Protein AF-A0AAV5SQ62-F1 (afdb_monomer_lite)

Radius of gyration: 25.62 Å; chains: 1; bounding box: 49×37×80 Å

InterPro domains:
  IPR029033 Histidine phosphatase superfamily [G3DSA:3.40.50.1240] (1-86)
  IPR029033 Histidine phosphatase superfamily [SSF53254] (1-76)

pLDDT: mean 82.41, std 15.66, range [49.38, 94.81]

Secondary structure (DSSP, 8-state):
-TTTTT---SSPPPTT-EEEEEEEES-TTSTT-EEEEEEEESSSEEEE--TTS-SSEEHHHHHHHHGGG----HHHHHHHH--------TTS-STTTTTTT--

Structure (mmCIF, N/CA/C/O backbone):
data_AF-A0AAV5SQ62-F1
#
_entr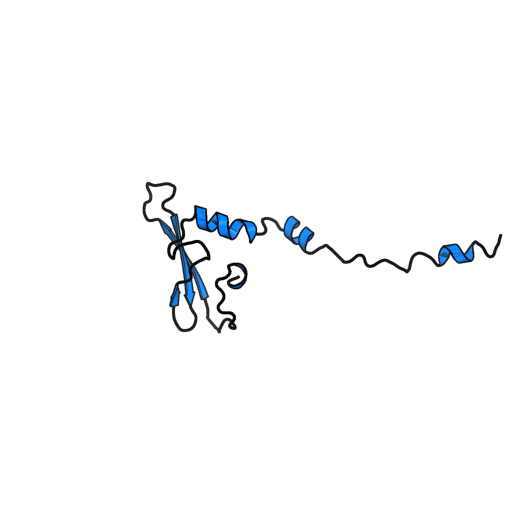y.id   AF-A0AAV5SQ62-F1
#
loop_
_atom_site.group_PDB
_atom_site.id
_atom_site.type_symbol
_atom_site.label_atom_id
_atom_site.label_alt_id
_atom_site.label_comp_id
_atom_site.label_asym_id
_atom_site.label_entity_id
_atom_site.label_seq_id
_atom_site.pdbx_PDB_ins_code
_atom_site.Cartn_x
_atom_site.Cartn_y
_atom_site.Cartn_z
_atom_site.occupancy
_atom_site.B_iso_or_equiv
_atom_site.auth_seq_id
_atom_site.auth_comp_id
_atom_site.auth_asym_id
_atom_site.auth_atom_id
_atom_site.pdbx_PDB_model_num
ATOM 1 N N . LEU A 1 1 ? 0.675 -2.599 6.495 1.00 88.81 1 LEU A N 1
ATOM 2 C CA . LEU A 1 1 ? 0.218 -2.059 5.198 1.00 88.81 1 LEU A CA 1
ATOM 3 C C . LEU A 1 1 ? 0.619 -2.979 4.042 1.00 88.81 1 LEU A C 1
ATOM 5 O O . LEU A 1 1 ? -0.224 -3.760 3.630 1.00 88.81 1 LEU A O 1
ATOM 9 N N . LEU A 1 2 ? 1.889 -3.006 3.607 1.00 92.38 2 LEU A N 1
ATOM 10 C CA . LEU A 1 2 ? 2.354 -3.883 2.508 1.00 92.38 2 LEU A CA 1
ATOM 11 C C . LEU A 1 2 ? 2.019 -5.374 2.709 1.00 92.38 2 LEU A C 1
ATOM 13 O O . LEU A 1 2 ? 1.611 -6.055 1.774 1.00 92.38 2 LEU A O 1
ATOM 17 N N . GLY A 1 3 ? 2.145 -5.878 3.943 1.00 92.62 3 GLY A N 1
ATOM 18 C CA . GLY A 1 3 ? 1.796 -7.266 4.270 1.00 92.62 3 GLY A CA 1
ATOM 19 C C . GLY A 1 3 ? 0.305 -7.574 4.113 1.00 92.62 3 GLY A C 1
ATOM 20 O O . GLY A 1 3 ? -0.050 -8.630 3.610 1.00 92.62 3 GLY A O 1
ATOM 21 N N . THR A 1 4 ? -0.568 -6.628 4.469 1.00 92.06 4 THR A N 1
ATOM 22 C CA . THR A 1 4 ? -2.029 -6.771 4.346 1.00 92.06 4 THR A CA 1
ATOM 23 C C . THR A 1 4 ? -2.462 -6.897 2.885 1.00 92.06 4 THR A C 1
ATOM 25 O O . THR A 1 4 ? -3.374 -7.653 2.584 1.00 92.06 4 THR A O 1
ATOM 28 N N . MET A 1 5 ? -1.777 -6.195 1.979 1.00 92.25 5 MET A N 1
ATOM 29 C CA . MET A 1 5 ? -2.036 -6.235 0.535 1.00 92.25 5 MET A CA 1
ATOM 30 C C . MET A 1 5 ? -1.324 -7.393 -0.187 1.00 92.25 5 MET A C 1
ATOM 32 O O . MET A 1 5 ? -1.457 -7.529 -1.399 1.00 92.25 5 MET A O 1
ATOM 36 N N . GLY A 1 6 ? -0.545 -8.215 0.527 1.00 92.44 6 GLY A N 1
ATOM 37 C CA . GLY A 1 6 ? 0.175 -9.347 -0.065 1.00 92.44 6 GLY A CA 1
ATOM 38 C C . GLY A 1 6 ? 1.370 -8.966 -0.947 1.00 92.44 6 GLY A C 1
ATOM 39 O O . GLY A 1 6 ? 1.811 -9.787 -1.742 1.00 92.44 6 GLY A O 1
ATOM 40 N N . VAL A 1 7 ? 1.904 -7.746 -0.811 1.00 92.44 7 VAL A N 1
ATOM 41 C CA . VAL A 1 7 ? 3.033 -7.224 -1.618 1.00 92.44 7 VAL A CA 1
ATOM 42 C C . VAL A 1 7 ? 4.321 -7.038 -0.808 1.00 92.44 7 VAL A C 1
ATOM 44 O O . VAL A 1 7 ? 5.301 -6.481 -1.294 1.00 92.44 7 VAL A O 1
ATOM 47 N N . SER A 1 8 ? 4.328 -7.464 0.457 1.00 91.75 8 SER A N 1
ATOM 48 C CA . SER A 1 8 ? 5.522 -7.400 1.301 1.00 91.75 8 SER A CA 1
ATOM 49 C C . SER A 1 8 ? 6.555 -8.440 0.871 1.00 91.75 8 SER A C 1
ATOM 51 O O . SER A 1 8 ? 6.225 -9.600 0.643 1.00 91.75 8 SER A O 1
ATOM 53 N N . ASN A 1 9 ? 7.821 -8.032 0.851 1.00 90.25 9 ASN A N 1
ATOM 54 C CA . ASN A 1 9 ? 8.968 -8.913 0.646 1.00 90.25 9 ASN A CA 1
ATOM 55 C C . ASN A 1 9 ? 9.391 -9.683 1.918 1.00 90.25 9 ASN A C 1
ATOM 57 O O . ASN A 1 9 ? 10.362 -10.429 1.877 1.00 90.25 9 ASN A O 1
ATOM 61 N N . GLY A 1 10 ? 8.691 -9.506 3.047 1.00 91.44 10 GLY A N 1
ATOM 62 C CA . GLY A 1 10 ? 9.015 -10.153 4.325 1.00 91.44 10 GLY A CA 1
ATOM 63 C C . GLY A 1 10 ? 10.232 -9.570 5.053 1.00 91.44 10 GLY A C 1
ATOM 64 O O . GLY A 1 10 ? 10.588 -10.060 6.124 1.00 91.44 10 GLY A O 1
ATOM 65 N N . GLU A 1 11 ? 10.857 -8.526 4.508 1.00 91.19 11 GLU A N 1
ATOM 66 C CA . GLU A 1 11 ? 11.995 -7.847 5.122 1.00 91.19 11 GLU A CA 1
ATOM 67 C C . GLU A 1 11 ? 11.542 -6.686 6.013 1.00 91.19 11 GLU A C 1
ATOM 69 O O . GLU A 1 11 ? 10.421 -6.175 5.915 1.00 91.19 11 GLU A O 1
ATOM 74 N N . LEU A 1 12 ? 12.437 -6.245 6.898 1.00 92.19 12 LEU A N 1
ATOM 75 C CA . LEU A 1 12 ? 12.210 -5.036 7.679 1.00 92.19 12 LEU A CA 1
ATOM 76 C C . LEU A 1 12 ? 12.256 -3.812 6.761 1.00 92.19 12 LEU A C 1
ATOM 78 O O . LEU A 1 12 ? 13.169 -3.665 5.952 1.00 92.19 12 LEU A O 1
ATOM 82 N N . VAL A 1 13 ? 11.283 -2.915 6.926 1.00 93.38 13 VAL A N 1
ATOM 83 C CA . VAL A 1 13 ? 11.222 -1.650 6.187 1.00 93.38 13 VAL A CA 1
ATOM 84 C C . VAL A 1 13 ? 12.432 -0.789 6.584 1.00 93.38 13 VAL A C 1
ATOM 86 O O . VAL A 1 13 ? 12.554 -0.450 7.767 1.00 93.38 13 VAL A O 1
ATOM 89 N N . PRO A 1 14 ? 13.344 -0.448 5.651 1.00 93.75 14 PRO A N 1
ATOM 90 C CA . PRO A 1 14 ? 14.532 0.327 5.978 1.00 93.75 14 PRO A CA 1
ATOM 91 C C . PRO A 1 14 ? 14.192 1.795 6.261 1.00 93.75 14 PRO A C 1
ATOM 93 O O . PRO A 1 14 ? 13.099 2.286 5.969 1.00 93.75 14 PRO A O 1
ATOM 96 N N . TYR A 1 15 ? 15.150 2.519 6.842 1.00 93.44 15 TYR A N 1
ATOM 97 C CA . TYR A 1 15 ? 14.995 3.950 7.089 1.00 93.44 15 TYR A CA 1
ATOM 98 C C . TYR A 1 15 ? 14.783 4.716 5.784 1.00 93.44 15 TYR A C 1
ATOM 100 O O . TYR A 1 15 ? 15.443 4.448 4.786 1.00 93.44 15 TYR A O 1
ATOM 108 N N . ALA A 1 16 ? 13.876 5.694 5.824 1.00 93.19 16 ALA A N 1
ATOM 109 C CA . ALA A 1 16 ? 13.471 6.490 4.665 1.00 93.19 16 ALA A CA 1
ATOM 110 C C . ALA A 1 16 ? 12.877 5.680 3.497 1.00 93.19 16 ALA A C 1
ATOM 112 O O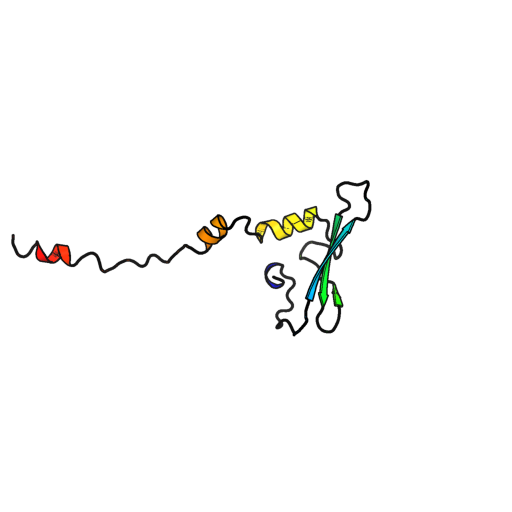 . ALA A 1 16 ? 12.742 6.218 2.396 1.00 93.19 16 ALA A O 1
ATOM 113 N N . ALA A 1 17 ? 12.469 4.428 3.733 1.00 94.50 17 ALA A N 1
ATOM 114 C CA . ALA A 1 17 ? 11.639 3.724 2.776 1.00 94.50 17 ALA A CA 1
ATOM 115 C C . ALA A 1 17 ? 10.271 4.401 2.646 1.00 94.50 17 ALA A C 1
ATOM 117 O O . ALA A 1 17 ? 9.721 4.919 3.623 1.00 94.50 17 ALA A O 1
ATOM 118 N N . ALA A 1 18 ? 9.717 4.382 1.440 1.00 93.88 18 ALA A N 1
ATOM 119 C CA . ALA A 1 18 ? 8.433 4.991 1.140 1.00 93.88 18 ALA A CA 1
ATOM 120 C C . ALA A 1 18 ? 7.568 4.036 0.323 1.00 93.88 18 ALA A C 1
ATOM 122 O O . ALA A 1 18 ? 8.027 3.459 -0.659 1.00 93.88 18 ALA A O 1
ATOM 123 N N . ASP A 1 19 ? 6.308 3.912 0.724 1.00 94.25 19 ASP A N 1
ATOM 124 C CA . ASP A 1 19 ? 5.254 3.333 -0.098 1.00 94.25 19 ASP A CA 1
ATOM 125 C C . ASP A 1 19 ? 4.502 4.485 -0.775 1.00 94.25 19 ASP A C 1
ATOM 127 O O . ASP A 1 19 ? 3.973 5.372 -0.101 1.00 94.25 19 ASP A O 1
ATOM 131 N N . ILE A 1 20 ? 4.553 4.529 -2.102 1.00 94.81 20 ILE A N 1
ATOM 132 C CA . ILE A 1 20 ? 4.129 5.654 -2.938 1.00 94.81 20 ILE A CA 1
ATOM 133 C C . ILE A 1 20 ? 3.030 5.169 -3.870 1.00 94.81 20 ILE A C 1
ATOM 135 O O . ILE A 1 20 ? 3.179 4.177 -4.578 1.00 94.81 20 ILE A O 1
ATOM 139 N N . TRP A 1 21 ? 1.908 5.874 -3.841 1.00 93.25 21 TRP A N 1
ATOM 140 C CA . TRP A 1 21 ? 0.712 5.514 -4.582 1.00 93.25 21 TRP A CA 1
ATOM 141 C C . TRP A 1 21 ? 0.377 6.648 -5.535 1.00 93.25 21 TRP A C 1
ATOM 143 O O . TRP A 1 21 ? 0.241 7.802 -5.120 1.00 93.25 21 TRP A O 1
ATOM 153 N N . GLU A 1 22 ? 0.234 6.319 -6.808 1.00 94.19 22 GLU A N 1
ATOM 154 C CA . GLU A 1 22 ? -0.041 7.281 -7.862 1.00 94.19 22 GLU A CA 1
ATOM 155 C C . GLU A 1 22 ? -1.401 6.981 -8.479 1.00 94.19 22 GLU A C 1
ATOM 157 O O . GLU A 1 22 ? -1.651 5.874 -8.949 1.00 94.19 22 GLU A O 1
ATOM 162 N N . LEU A 1 23 ? -2.286 7.978 -8.473 1.00 93.06 23 LEU A N 1
ATOM 163 C CA . LEU A 1 23 ? -3.566 7.914 -9.164 1.00 93.06 23 LEU A CA 1
ATOM 164 C C . LEU A 1 23 ? -3.421 8.597 -10.522 1.00 93.06 23 LEU A C 1
ATOM 166 O O . LEU A 1 23 ? -3.309 9.822 -10.610 1.00 93.06 23 LEU A O 1
ATOM 170 N N . HIS A 1 24 ? -3.463 7.795 -11.572 1.00 90.81 24 HIS A N 1
ATOM 171 C CA . HIS A 1 24 ? -3.373 8.228 -12.955 1.00 90.81 24 HIS A CA 1
ATOM 172 C C . HIS A 1 24 ? -4.767 8.355 -13.564 1.00 90.81 24 HIS A C 1
ATOM 174 O O . HIS A 1 24 ? -5.696 7.614 -13.237 1.00 90.81 24 HIS A O 1
ATOM 180 N N . ARG A 1 25 ? -4.923 9.331 -14.458 1.00 87.38 25 ARG A N 1
ATOM 181 C CA . ARG A 1 25 ? -6.136 9.533 -15.253 1.00 87.38 25 ARG A CA 1
ATOM 182 C C . ARG A 1 25 ? -5.735 9.640 -16.716 1.00 87.38 25 ARG A C 1
ATOM 184 O O . ARG A 1 25 ? -5.293 10.705 -17.139 1.00 87.38 25 ARG A O 1
ATOM 191 N N . GLU A 1 26 ? -5.917 8.571 -17.482 1.00 74.06 26 GLU A N 1
ATOM 192 C CA . GLU A 1 26 ? -5.520 8.552 -18.898 1.00 74.06 26 GLU A CA 1
ATOM 193 C C . GLU A 1 26 ? -6.391 9.470 -19.763 1.00 74.06 26 GLU A C 1
ATOM 195 O O . GLU A 1 26 ? -5.906 10.092 -20.706 1.00 74.06 26 GLU A O 1
ATOM 200 N N . ASN A 1 27 ? -7.688 9.585 -19.452 1.00 72.19 27 ASN A N 1
ATOM 201 C CA . ASN A 1 27 ? -8.599 10.416 -20.231 1.00 72.19 27 ASN A CA 1
ATOM 202 C C . ASN A 1 27 ? -9.692 11.045 -19.358 1.00 72.19 27 ASN A C 1
ATOM 204 O O . ASN A 1 27 ? -10.479 10.355 -18.712 1.00 72.19 27 ASN A O 1
ATOM 208 N N . ALA A 1 28 ? -9.777 12.377 -19.352 1.00 66.88 28 ALA A N 1
ATOM 209 C CA . ALA A 1 28 ? -10.765 13.112 -18.562 1.00 66.88 28 ALA A CA 1
ATOM 210 C C . ALA A 1 28 ? -12.216 12.902 -19.031 1.00 66.88 28 ALA A C 1
ATOM 212 O O . ALA A 1 28 ? -13.145 13.202 -18.282 1.00 66.88 28 ALA A O 1
ATOM 213 N N . THR A 1 29 ? -12.424 12.401 -20.252 1.00 63.50 29 THR A N 1
ATOM 214 C CA . THR A 1 29 ? -13.762 12.240 -20.843 1.00 63.50 29 THR A CA 1
ATOM 215 C C . THR A 1 29 ? -14.402 10.878 -20.550 1.00 63.50 29 THR A C 1
ATOM 217 O O . THR A 1 29 ? -15.622 10.747 -20.648 1.00 63.50 29 THR A O 1
ATOM 220 N N . VAL A 1 30 ? -13.616 9.867 -20.164 1.00 65.19 30 VAL A N 1
ATOM 221 C CA . VAL A 1 30 ? -14.101 8.510 -19.864 1.00 65.19 30 VAL A CA 1
ATOM 222 C C . VAL A 1 30 ? -14.168 8.328 -18.347 1.00 65.19 30 VAL A C 1
ATOM 224 O O . VAL A 1 30 ? -13.178 8.525 -17.647 1.00 65.19 30 VAL A O 1
ATOM 227 N N . ARG A 1 31 ? -15.348 7.969 -17.822 1.00 57.72 31 ARG A N 1
ATOM 228 C CA . ARG A 1 31 ? -15.605 7.882 -16.370 1.00 57.72 31 ARG A CA 1
ATOM 229 C C . ARG A 1 31 ? -14.725 6.860 -15.637 1.00 57.72 31 ARG A C 1
ATOM 231 O O . ARG A 1 31 ? -14.431 7.091 -14.470 1.00 57.72 31 ARG A O 1
ATOM 238 N N . ASP A 1 32 ? -14.247 5.830 -16.334 1.00 63.16 32 ASP A N 1
ATOM 239 C CA . ASP A 1 32 ? -13.489 4.709 -15.759 1.00 63.16 32 ASP A CA 1
ATOM 240 C C . ASP A 1 32 ? -12.006 4.673 -16.176 1.00 63.16 32 ASP A C 1
ATOM 242 O O . ASP A 1 32 ? -11.336 3.662 -16.002 1.00 63.16 32 ASP A O 1
ATOM 246 N N . ALA A 1 33 ? -11.457 5.773 -16.701 1.00 77.56 33 ALA A N 1
ATOM 247 C CA . ALA A 1 33 ? -10.043 5.865 -17.095 1.00 77.56 33 ALA A CA 1
ATOM 248 C C . ALA A 1 33 ? -9.106 6.222 -15.920 1.00 77.56 33 ALA A C 1
ATOM 250 O O . ALA A 1 33 ? -8.154 6.985 -16.096 1.00 77.56 33 ALA A O 1
ATOM 251 N N . LEU A 1 34 ? -9.425 5.751 -14.708 1.00 89.94 34 LEU A N 1
ATOM 252 C CA . LEU A 1 34 ? -8.605 5.934 -13.508 1.00 89.94 34 LEU A CA 1
ATOM 253 C C . LEU A 1 34 ? -7.832 4.650 -13.220 1.00 89.94 34 LEU A C 1
ATOM 255 O O . LEU A 1 34 ? -8.439 3.595 -13.021 1.00 89.94 34 LEU A O 1
ATOM 259 N N . SER A 1 35 ? -6.513 4.764 -13.144 1.00 91.38 35 SER A N 1
ATOM 260 C CA . SER A 1 35 ? -5.612 3.672 -12.793 1.00 91.38 35 SER A CA 1
ATOM 261 C C . SER A 1 35 ? -4.747 4.059 -11.598 1.00 91.38 35 SER A C 1
ATOM 263 O O . SER A 1 35 ? -4.475 5.232 -11.353 1.00 91.38 35 SER A O 1
ATOM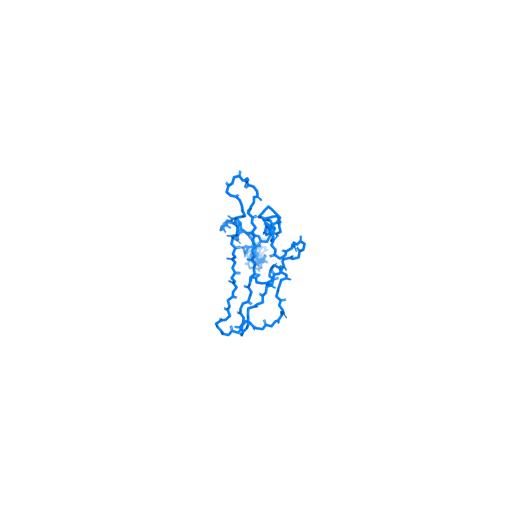 265 N N . ILE A 1 36 ? -4.358 3.069 -10.807 1.00 92.94 36 ILE A N 1
ATOM 266 C CA . ILE A 1 36 ? -3.480 3.220 -9.655 1.00 92.94 36 ILE A CA 1
ATOM 267 C C . ILE A 1 36 ? -2.187 2.480 -9.951 1.00 92.94 36 ILE A C 1
ATOM 269 O O . ILE A 1 36 ? -2.207 1.308 -10.325 1.00 92.94 36 ILE A O 1
ATOM 273 N N . GLN A 1 37 ? -1.070 3.157 -9.731 1.00 93.88 37 GLN A N 1
ATOM 274 C CA . GLN A 1 37 ? 0.250 2.547 -9.701 1.00 93.88 37 GLN A CA 1
ATOM 275 C C . GLN A 1 37 ? 0.799 2.617 -8.279 1.00 93.88 37 GLN A C 1
ATOM 277 O O . GLN A 1 37 ? 0.615 3.613 -7.577 1.00 93.88 37 GLN A O 1
ATOM 282 N N . MET A 1 38 ? 1.484 1.559 -7.857 1.00 93.75 38 MET A N 1
ATOM 283 C CA . MET A 1 38 ? 2.100 1.480 -6.537 1.00 93.75 38 MET A CA 1
ATOM 284 C C . MET A 1 38 ? 3.607 1.292 -6.682 1.00 93.75 38 MET A C 1
ATOM 286 O O . MET A 1 38 ? 4.079 0.512 -7.510 1.00 93.75 38 MET A O 1
ATOM 290 N N . TRP A 1 39 ? 4.361 2.000 -5.856 1.00 94.25 39 TRP A N 1
ATOM 291 C CA . TRP A 1 39 ? 5.813 2.038 -5.879 1.00 94.25 39 TRP A CA 1
ATOM 292 C C . TRP A 1 39 ? 6.347 1.905 -4.462 1.00 94.25 39 TRP A C 1
ATOM 294 O O . TRP A 1 39 ? 5.925 2.617 -3.559 1.00 94.25 39 TRP A O 1
ATOM 304 N N . TYR A 1 40 ? 7.333 1.040 -4.275 1.00 94.75 40 TYR A N 1
ATOM 305 C CA . TYR A 1 40 ? 8.073 0.939 -3.031 1.00 94.75 40 TYR A CA 1
ATOM 306 C C . TYR A 1 40 ? 9.501 1.397 -3.247 1.00 94.75 40 TYR A C 1
ATOM 308 O O . TYR A 1 40 ? 10.242 0.845 -4.062 1.00 94.75 40 TYR A O 1
ATOM 316 N N . ARG A 1 41 ? 9.888 2.429 -2.507 1.00 94.12 41 ARG A N 1
ATOM 317 C CA . ARG A 1 41 ? 11.243 2.953 -2.505 1.00 94.12 41 ARG A CA 1
ATOM 318 C C . ARG A 1 41 ? 11.952 2.470 -1.254 1.00 94.12 41 ARG A C 1
ATOM 320 O O . ARG A 1 41 ? 11.544 2.835 -0.159 1.00 94.12 41 ARG A O 1
ATOM 327 N N . ASN A 1 42 ? 13.018 1.698 -1.424 1.00 89.19 42 ASN A N 1
ATOM 328 C CA . ASN A 1 42 ? 14.014 1.455 -0.381 1.00 89.19 42 ASN A CA 1
ATOM 329 C C . ASN A 1 42 ? 15.286 2.268 -0.706 1.00 89.19 42 ASN A C 1
ATOM 331 O O . ASN A 1 42 ? 15.276 3.487 -0.562 1.00 89.19 42 ASN A O 1
ATOM 335 N N . ASP A 1 43 ? 16.322 1.624 -1.243 1.00 86.50 43 ASP A N 1
ATOM 336 C CA . ASP A 1 43 ? 17.493 2.207 -1.902 1.00 86.50 43 ASP A CA 1
ATOM 337 C C . ASP A 1 43 ? 17.246 2.484 -3.397 1.00 86.50 43 ASP A C 1
ATOM 339 O O . ASP A 1 43 ? 17.877 3.354 -4.000 1.00 86.50 43 ASP A O 1
ATOM 343 N N . SER A 1 44 ? 16.300 1.755 -3.996 1.00 86.62 44 SER A N 1
ATOM 344 C CA . SER A 1 44 ? 15.837 1.924 -5.376 1.00 86.62 44 SER A CA 1
ATOM 345 C C . SER A 1 44 ? 14.310 1.985 -5.419 1.00 86.62 44 SER A C 1
ATOM 347 O O . SER A 1 44 ? 13.643 1.597 -4.459 1.00 86.62 44 SER A O 1
ATOM 349 N N . SER A 1 45 ? 13.749 2.504 -6.510 1.00 90.81 45 SER A N 1
ATOM 350 C CA . SER A 1 45 ? 12.299 2.525 -6.719 1.00 90.81 45 SER A CA 1
ATOM 351 C C . SER A 1 45 ? 11.861 1.248 -7.429 1.00 90.81 45 SER A C 1
ATOM 353 O O . SER A 1 45 ? 12.249 1.013 -8.573 1.00 90.81 45 SER A O 1
ATOM 355 N N . VAL A 1 46 ? 11.046 0.439 -6.757 1.00 92.62 46 VAL A N 1
ATOM 356 C CA . VAL A 1 46 ? 10.495 -0.817 -7.276 1.00 92.62 46 VAL A CA 1
ATOM 357 C C . VAL A 1 46 ? 8.997 -0.647 -7.493 1.00 92.62 46 VAL A C 1
ATOM 359 O O . VAL A 1 46 ? 8.288 -0.208 -6.590 1.00 92.62 46 VAL A O 1
ATOM 362 N N . GLN A 1 47 ? 8.501 -1.001 -8.677 1.00 93.62 47 GLN A N 1
ATOM 363 C CA . GLN A 1 47 ? 7.064 -1.009 -8.938 1.00 93.62 47 GLN A CA 1
ATOM 364 C C . GLN A 1 47 ? 6.427 -2.227 -8.262 1.00 93.62 47 GLN A C 1
ATOM 366 O O . GLN A 1 47 ? 6.891 -3.355 -8.436 1.00 93.62 47 GLN A O 1
ATOM 371 N N . LEU A 1 48 ? 5.367 -2.001 -7.490 1.00 92.94 48 LEU A N 1
ATOM 372 C CA . LEU A 1 48 ? 4.593 -3.056 -6.848 1.00 92.94 48 LEU A CA 1
ATOM 373 C C . LEU A 1 48 ? 3.321 -3.343 -7.645 1.00 92.94 48 LEU A C 1
ATOM 375 O O . LEU A 1 48 ? 2.696 -2.444 -8.201 1.00 92.94 48 LEU A O 1
ATOM 379 N N . THR A 1 49 ? 2.917 -4.611 -7.678 1.00 93.06 49 THR A N 1
ATOM 380 C CA . THR A 1 49 ? 1.690 -5.064 -8.345 1.00 93.06 49 THR A CA 1
ATOM 381 C C . THR A 1 49 ? 0.824 -5.811 -7.344 1.00 93.06 49 THR A C 1
ATOM 383 O O . THR A 1 49 ? 1.306 -6.708 -6.651 1.00 93.06 49 THR A O 1
ATOM 386 N N . LEU A 1 50 ? -0.448 -5.424 -7.248 1.00 92.44 50 LEU A N 1
ATOM 387 C CA . LEU A 1 50 ? -1.400 -6.108 -6.379 1.00 92.44 50 LEU A CA 1
ATOM 388 C C . LEU A 1 50 ? -1.740 -7.495 -6.941 1.00 92.44 50 LEU A C 1
ATOM 390 O O . LEU A 1 50 ? -1.872 -7.650 -8.157 1.00 92.44 50 LEU A O 1
ATOM 394 N N . PRO A 1 51 ? -1.936 -8.505 -6.080 1.00 91.88 51 PRO A N 1
ATOM 395 C CA . PRO A 1 51 ? -2.340 -9.828 -6.533 1.00 91.88 51 PRO A CA 1
ATOM 396 C C . PRO A 1 51 ? -3.694 -9.753 -7.251 1.00 91.88 51 PRO A C 1
ATOM 398 O O . PRO A 1 51 ? -4.690 -9.317 -6.677 1.00 91.88 51 PRO A O 1
ATOM 401 N N . GLY A 1 52 ? -3.729 -10.190 -8.512 1.00 88.31 52 GLY A N 1
ATOM 402 C CA . GLY A 1 52 ? -4.935 -10.139 -9.345 1.00 88.31 52 GLY A CA 1
ATOM 403 C C . GLY A 1 52 ? -5.161 -8.812 -10.075 1.00 88.31 52 GLY A C 1
ATOM 404 O O . GLY A 1 52 ? -6.253 -8.607 -10.601 1.00 88.31 52 GLY A O 1
ATOM 405 N N . CYS A 1 53 ? -4.158 -7.931 -10.126 1.00 89.81 53 CYS A N 1
ATOM 406 C CA . CYS A 1 53 ? -4.173 -6.722 -10.946 1.00 89.81 53 CYS A CA 1
ATOM 407 C C . CYS A 1 53 ? -2.883 -6.589 -11.769 1.00 89.81 53 CYS A C 1
ATOM 409 O O . CYS A 1 53 ? -1.892 -7.258 -11.479 1.00 89.81 53 CYS A O 1
ATOM 411 N N . ASP A 1 54 ? -2.899 -5.712 -12.771 1.00 88.75 54 ASP A N 1
ATOM 412 C CA . ASP A 1 54 ? -1.701 -5.306 -13.510 1.00 88.75 54 ASP A CA 1
ATOM 413 C C . ASP A 1 54 ? -0.955 -4.177 -12.773 1.00 88.75 54 ASP A C 1
ATOM 415 O O . ASP A 1 54 ? -1.423 -3.652 -11.757 1.00 88.75 54 ASP A O 1
ATOM 419 N N . SER A 1 55 ? 0.224 -3.800 -13.279 1.00 87.19 55 SER A N 1
ATOM 420 C CA . SER A 1 55 ? 1.044 -2.719 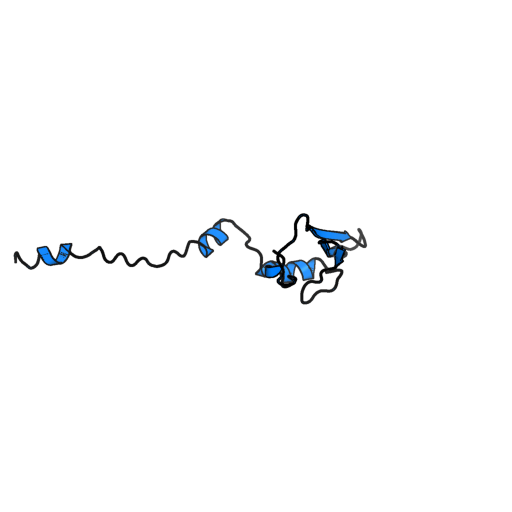-12.713 1.00 87.19 55 SER A CA 1
ATOM 421 C C . SER A 1 55 ? 0.332 -1.359 -12.721 1.00 87.19 55 SER A C 1
ATOM 423 O O . SER A 1 55 ? 0.538 -0.543 -11.823 1.00 87.19 55 SER A O 1
ATOM 425 N N . GLU A 1 56 ? -0.541 -1.146 -13.707 1.00 89.69 56 GLU A N 1
ATOM 426 C CA . GLU A 1 56 ? -1.537 -0.080 -13.747 1.00 89.69 56 GLU A CA 1
ATOM 427 C C . GLU A 1 56 ? -2.903 -0.662 -13.403 1.00 89.69 56 GLU A C 1
ATOM 429 O O . GLU A 1 56 ? -3.626 -1.173 -14.258 1.00 89.69 56 GLU A O 1
ATOM 434 N N . CYS A 1 57 ? -3.264 -0.614 -12.127 1.00 90.62 57 CYS A N 1
ATOM 435 C CA . CYS A 1 57 ? -4.472 -1.261 -11.651 1.00 90.62 57 CYS A CA 1
ATOM 436 C C . CYS A 1 57 ? -5.699 -0.360 -11.860 1.00 90.62 57 CYS A C 1
ATOM 438 O O . CYS A 1 57 ? -5.730 0.736 -11.296 1.00 90.62 57 CYS A O 1
ATOM 440 N N . PRO A 1 58 ? -6.743 -0.777 -12.603 1.00 91.62 58 PRO A N 1
ATOM 441 C CA . PRO A 1 58 ? -7.968 0.009 -12.721 1.00 91.62 58 PRO A CA 1
ATOM 442 C C . PRO A 1 58 ? -8.591 0.268 -11.347 1.00 91.62 58 PRO A C 1
ATOM 444 O O . PRO A 1 58 ? -8.664 -0.637 -10.511 1.00 91.62 58 PRO A O 1
ATOM 447 N N . LEU A 1 59 ? -9.091 1.484 -11.114 1.00 91.31 59 LEU A N 1
ATOM 448 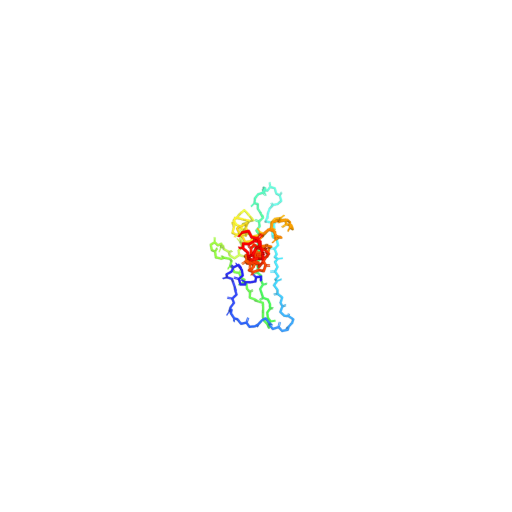C CA . LEU A 1 59 ? -9.614 1.894 -9.805 1.00 91.31 59 LEU A CA 1
ATOM 449 C C . LEU A 1 59 ? -10.742 0.979 -9.289 1.00 91.31 59 LEU A C 1
ATOM 451 O O . LEU A 1 59 ? -10.842 0.726 -8.089 1.00 91.31 59 LEU A O 1
ATOM 455 N N . SER A 1 60 ? -11.592 0.465 -10.180 1.00 90.56 60 SER A N 1
ATOM 456 C CA . SER A 1 60 ? -12.671 -0.466 -9.827 1.00 90.56 60 SER A CA 1
ATOM 457 C C . SER A 1 60 ? -12.132 -1.794 -9.285 1.00 90.56 60 SER A C 1
ATOM 459 O O . SER A 1 60 ? -12.583 -2.258 -8.236 1.00 90.56 60 SER A O 1
ATOM 461 N N . THR A 1 61 ? -11.137 -2.370 -9.959 1.00 91.75 61 THR A N 1
ATOM 462 C CA . THR A 1 61 ? -10.453 -3.598 -9.538 1.00 91.75 61 THR A CA 1
ATOM 463 C C . THR A 1 61 ? -9.691 -3.378 -8.237 1.00 91.75 61 THR A C 1
ATOM 465 O O . THR A 1 61 ? -9.812 -4.180 -7.312 1.00 91.75 61 THR A O 1
ATOM 468 N N . PHE A 1 62 ? -8.979 -2.255 -8.122 1.00 92.25 62 PHE A N 1
ATOM 469 C CA . PHE A 1 62 ? -8.289 -1.864 -6.896 1.00 92.25 62 PHE A CA 1
ATOM 470 C C . PHE A 1 62 ? -9.249 -1.825 -5.697 1.00 92.25 62 PHE A C 1
ATOM 472 O O . PHE A 1 62 ? -9.000 -2.459 -4.670 1.00 92.25 62 PHE A O 1
ATOM 479 N N . ASN A 1 63 ? -10.392 -1.147 -5.845 1.00 92.56 63 ASN A N 1
ATOM 480 C CA . ASN A 1 63 ? -11.400 -1.062 -4.790 1.00 92.56 63 ASN A CA 1
ATOM 481 C C . ASN A 1 63 ? -11.956 -2.440 -4.415 1.00 92.56 63 ASN A C 1
ATOM 483 O O . ASN A 1 63 ? -12.174 -2.699 -3.235 1.00 92.56 63 ASN A O 1
ATOM 487 N N . ALA A 1 64 ? -12.155 -3.336 -5.385 1.00 93.44 64 ALA A N 1
ATOM 488 C CA . ALA A 1 64 ? -12.613 -4.696 -5.112 1.00 93.44 64 ALA A CA 1
ATOM 489 C C . ALA A 1 64 ? -11.593 -5.508 -4.291 1.00 93.44 64 ALA A C 1
ATOM 491 O O . ALA A 1 64 ? -11.992 -6.255 -3.398 1.00 93.44 64 ALA A O 1
ATOM 492 N N . ILE A 1 65 ? -10.293 -5.336 -4.555 1.00 93.12 65 ILE A N 1
ATOM 493 C CA . ILE A 1 65 ? -9.207 -6.014 -3.826 1.00 93.12 65 ILE A CA 1
ATOM 494 C C . ILE A 1 65 ? -9.070 -5.465 -2.397 1.00 93.12 65 ILE A C 1
ATOM 496 O O . ILE A 1 65 ? -8.877 -6.231 -1.453 1.00 93.12 65 ILE A O 1
ATOM 500 N N . ILE A 1 66 ? -9.185 -4.147 -2.220 1.00 92.44 66 ILE A N 1
ATOM 501 C CA . ILE A 1 66 ? -8.946 -3.476 -0.932 1.00 92.44 66 ILE A CA 1
ATOM 502 C C . ILE A 1 66 ? -10.184 -3.444 -0.025 1.00 92.44 66 ILE A C 1
ATOM 504 O O . ILE A 1 66 ? -10.038 -3.434 1.200 1.00 92.44 66 ILE A O 1
ATOM 508 N N . ALA A 1 67 ? -11.398 -3.484 -0.581 1.00 93.75 67 ALA A N 1
ATOM 509 C CA . ALA A 1 67 ? -12.648 -3.504 0.183 1.00 93.75 67 ALA A CA 1
ATOM 510 C C . ALA A 1 67 ? -12.682 -4.544 1.326 1.00 93.75 67 ALA A C 1
ATOM 512 O O . ALA A 1 67 ? -13.010 -4.155 2.446 1.00 93.75 67 ALA A O 1
ATOM 513 N N . PRO A 1 68 ? -12.315 -5.828 1.125 1.00 92.81 68 PRO A N 1
ATOM 514 C CA . PRO A 1 68 ? -12.304 -6.809 2.216 1.00 92.81 68 PRO A CA 1
ATOM 515 C C . PRO A 1 68 ? -11.205 -6.568 3.266 1.00 92.81 68 PRO A C 1
ATOM 517 O O . PRO A 1 68 ? -11.280 -7.126 4.357 1.00 92.81 68 PRO A O 1
ATOM 520 N N . LEU A 1 69 ? -10.189 -5.758 2.954 1.00 91.81 69 LEU A N 1
ATOM 521 C CA . LEU A 1 69 ? -9.071 -5.435 3.849 1.00 91.81 69 LEU A CA 1
ATOM 522 C C . LEU A 1 69 ? -9.308 -4.147 4.654 1.00 91.81 69 LEU A C 1
ATOM 524 O O . LEU A 1 69 ? -8.507 -3.811 5.526 1.00 91.81 69 LEU A O 1
ATOM 528 N N . THR A 1 70 ? -10.382 -3.414 4.352 1.00 92.88 70 THR A N 1
ATOM 529 C CA . THR A 1 70 ? -10.651 -2.081 4.898 1.00 92.88 70 THR A CA 1
ATOM 530 C C . THR A 1 70 ? -11.728 -2.129 5.973 1.00 92.88 70 THR A C 1
ATOM 532 O O . THR A 1 70 ? -12.795 -2.712 5.789 1.00 92.88 70 THR A O 1
ATOM 535 N N . ILE A 1 71 ? -11.464 -1.465 7.098 1.00 94.31 71 ILE A N 1
ATOM 536 C CA . ILE A 1 71 ? -12.451 -1.223 8.152 1.00 94.31 71 ILE A CA 1
ATOM 537 C C . ILE A 1 71 ? -13.081 0.146 7.898 1.00 94.31 71 ILE A C 1
ATOM 539 O O . ILE A 1 71 ? -12.372 1.142 7.775 1.00 94.31 71 ILE A O 1
ATOM 543 N N . ASN A 1 72 ? -14.411 0.197 7.816 1.00 92.69 72 ASN A N 1
ATOM 544 C CA . ASN A 1 72 ? -15.124 1.393 7.352 1.00 92.69 72 ASN A CA 1
ATOM 545 C C . ASN A 1 72 ? -15.505 2.369 8.476 1.00 92.69 72 ASN A C 1
ATOM 547 O O . ASN A 1 72 ? -15.963 3.473 8.189 1.00 92.69 72 ASN A O 1
ATOM 551 N N . SER A 1 73 ? -15.372 1.971 9.745 1.00 93.94 73 SER A N 1
ATOM 552 C CA . SER A 1 73 ? -15.763 2.797 10.892 1.00 93.94 73 SER A CA 1
ATOM 553 C C . SER A 1 73 ? -14.986 2.448 12.160 1.00 93.94 73 SER A C 1
ATOM 555 O O . SER A 1 73 ? -14.501 1.324 12.320 1.00 93.94 73 SER A O 1
ATOM 557 N N . THR A 1 74 ? -14.897 3.407 13.078 1.00 91.62 74 THR A N 1
ATOM 558 C CA . THR A 1 74 ? -14.322 3.204 14.413 1.00 91.62 74 THR A CA 1
ATOM 559 C C . THR A 1 74 ? -15.153 2.226 15.235 1.00 91.62 74 THR A C 1
ATOM 561 O O . THR A 1 74 ? -14.588 1.381 15.915 1.00 91.62 74 THR A O 1
ATOM 564 N N . GLU A 1 75 ? -16.479 2.241 15.091 1.00 93.06 75 GLU A N 1
ATOM 565 C CA . GLU A 1 75 ? -17.376 1.325 15.801 1.00 93.06 75 GLU A CA 1
ATOM 566 C C . GLU A 1 75 ? -17.135 -0.132 15.390 1.00 93.06 75 GLU A C 1
ATOM 568 O O . GLU A 1 75 ? -17.133 -1.027 16.234 1.00 93.06 75 GLU A O 1
ATOM 573 N N . GLN A 1 76 ? -16.906 -0.386 14.096 1.00 91.50 76 GLN A N 1
ATOM 574 C CA . GLN A 1 76 ? -16.569 -1.722 13.600 1.00 91.50 76 GLN A CA 1
ATOM 575 C C . GLN A 1 76 ? -15.210 -2.189 14.135 1.00 91.50 76 GLN A C 1
ATOM 577 O O . GLN A 1 76 ? -15.075 -3.353 14.518 1.00 91.50 76 GLN A O 1
ATOM 582 N N . LEU A 1 77 ? -14.216 -1.295 14.182 1.00 92.06 77 LEU A N 1
ATOM 583 C CA . LEU A 1 77 ? -12.912 -1.591 14.777 1.00 92.06 77 LEU A CA 1
ATOM 584 C C . LEU A 1 77 ? -13.061 -1.947 16.261 1.00 92.06 77 LEU A C 1
ATOM 586 O O . LEU A 1 77 ? -12.549 -2.975 16.705 1.00 92.06 77 LEU A O 1
ATOM 590 N N . ASP A 1 78 ? -13.821 -1.144 17.002 1.00 91.50 78 ASP A N 1
ATOM 591 C CA . ASP A 1 78 ? -14.071 -1.362 18.422 1.00 91.50 78 ASP A CA 1
ATOM 592 C C . ASP A 1 78 ? -14.787 -2.689 18.654 1.00 91.50 78 ASP A C 1
ATOM 594 O O . ASP A 1 78 ? -14.403 -3.435 19.547 1.00 91.50 78 ASP A O 1
ATOM 598 N N . GLN A 1 79 ? -15.768 -3.049 17.827 1.00 90.94 79 GLN A N 1
ATOM 599 C CA . GLN A 1 79 ? -16.434 -4.350 17.915 1.00 90.94 79 GLN A CA 1
ATOM 600 C C . GLN A 1 79 ? -15.472 -5.521 17.670 1.00 90.94 79 GLN A C 1
ATOM 602 O O . GLN A 1 79 ? -15.526 -6.510 18.401 1.00 90.94 79 GLN A O 1
ATOM 607 N N . MET A 1 80 ? -14.581 -5.412 16.678 1.00 88.94 80 MET A N 1
ATOM 608 C CA . MET A 1 80 ? -13.588 -6.452 16.376 1.00 88.94 80 MET A CA 1
ATOM 609 C C . MET A 1 80 ? -12.549 -6.611 17.493 1.00 88.94 80 MET A C 1
ATOM 611 O O . MET A 1 80 ? -12.105 -7.727 17.758 1.00 88.94 80 MET A O 1
ATOM 615 N N . CYS A 1 81 ? -12.162 -5.517 18.152 1.00 89.75 81 CYS A N 1
ATOM 616 C CA . CYS A 1 81 ? -11.125 -5.523 19.186 1.00 89.75 81 CYS A CA 1
ATOM 617 C C . CYS A 1 81 ? -11.669 -5.656 20.620 1.00 89.75 81 CYS A C 1
ATOM 619 O O . CYS A 1 81 ? -10.916 -6.032 21.516 1.00 89.75 81 CYS A O 1
ATOM 621 N N . SER A 1 82 ? -12.960 -5.393 20.851 1.00 85.56 82 SER A N 1
ATOM 622 C CA . SER A 1 82 ? -13.599 -5.442 22.178 1.00 85.56 82 SER A CA 1
ATOM 623 C C . SER A 1 82 ? -14.205 -6.797 22.520 1.00 85.56 82 SER A C 1
ATOM 625 O O . SER A 1 82 ? -14.903 -6.907 23.531 1.00 85.56 82 SER A O 1
ATOM 627 N N . SER A 1 83 ? -13.933 -7.854 21.745 1.00 68.88 83 SER A N 1
ATOM 628 C CA . SER A 1 83 ? -14.179 -9.221 22.207 1.00 68.88 83 SER A CA 1
ATOM 629 C C . SER A 1 83 ? -13.190 -9.562 23.327 1.00 68.88 83 SER A C 1
ATOM 631 O O . SER A 1 83 ? -12.247 -10.336 23.154 1.00 68.88 83 SER A O 1
ATOM 633 N N . ALA A 1 84 ? -13.383 -8.943 24.490 1.00 61.06 84 ALA A N 1
ATOM 634 C CA . ALA A 1 84 ? -12.781 -9.383 25.723 1.00 61.06 84 ALA A CA 1
ATOM 635 C C . ALA A 1 84 ? -13.171 -10.851 25.903 1.00 61.06 84 ALA A C 1
ATOM 637 O O . ALA A 1 84 ? -14.350 -11.212 25.840 1.00 61.06 84 ALA A O 1
ATOM 638 N N . SER A 1 85 ? -12.160 -11.697 26.102 1.00 63.09 85 SER A N 1
ATOM 639 C CA . SER A 1 85 ? -12.323 -13.049 26.629 1.00 63.09 85 SER A CA 1
ATOM 640 C C . SER A 1 85 ? -13.409 -13.042 27.705 1.00 63.09 85 SER A C 1
ATOM 642 O O . SER A 1 85 ? -13.386 -12.116 28.527 1.00 63.09 85 SER A O 1
ATOM 644 N N . PRO A 1 86 ? -14.307 -14.040 27.785 1.00 53.62 86 PRO A N 1
ATOM 645 C CA . PRO A 1 86 ? -15.072 -14.219 29.001 1.00 53.62 86 PRO A CA 1
ATOM 646 C C . PRO A 1 86 ? -14.052 -14.497 30.109 1.00 53.62 86 PRO A C 1
ATOM 648 O O . PRO A 1 86 ? -13.621 -15.629 30.314 1.00 53.62 86 PRO A O 1
ATOM 651 N N . PHE A 1 87 ? -13.628 -13.448 30.816 1.00 53.88 87 PHE A N 1
ATOM 652 C CA . PHE A 1 87 ? -13.155 -13.575 32.177 1.00 53.88 87 PHE A CA 1
ATOM 653 C C . PHE A 1 87 ? -14.386 -14.077 32.915 1.00 53.88 87 PHE A C 1
ATOM 655 O O . PHE A 1 87 ? -15.249 -13.304 33.330 1.00 53.88 87 PHE A O 1
ATOM 662 N N . ILE A 1 88 ? -14.523 -15.403 32.954 1.00 58.91 88 ILE A N 1
ATOM 663 C CA . ILE A 1 88 ? -15.437 -16.087 33.848 1.00 58.91 88 ILE A CA 1
ATOM 664 C C . ILE A 1 88 ? -15.073 -15.534 35.218 1.00 58.91 88 ILE A C 1
ATOM 666 O O . ILE A 1 88 ? -14.010 -15.826 35.765 1.00 58.91 88 ILE A O 1
ATOM 670 N N . GLY A 1 89 ? -15.914 -14.634 35.718 1.00 54.25 89 GLY A N 1
ATOM 671 C CA . GLY A 1 89 ? -15.832 -14.130 37.069 1.00 54.25 89 GLY A CA 1
ATOM 672 C C . GLY A 1 89 ? -16.142 -15.280 38.010 1.00 54.25 89 GLY A C 1
ATOM 673 O O . GLY A 1 89 ? -17.252 -15.381 38.519 1.00 54.25 89 GLY A O 1
ATOM 674 N N . THR A 1 90 ? -15.162 -16.142 38.275 1.00 56.03 90 THR A N 1
ATOM 675 C CA . THR A 1 90 ? -15.270 -17.249 39.238 1.00 56.03 90 THR A CA 1
ATOM 676 C C . THR A 1 90 ? -15.261 -16.749 40.694 1.00 56.03 90 THR A C 1
ATOM 678 O O . THR A 1 90 ? -14.976 -17.500 41.616 1.00 56.03 90 THR A O 1
ATOM 681 N N . TYR A 1 91 ? -15.599 -15.479 40.939 1.00 53.34 91 TYR A N 1
ATOM 682 C CA . TYR A 1 91 ? -15.712 -14.903 42.283 1.00 53.34 91 TYR A CA 1
ATOM 683 C C . TYR A 1 91 ? -17.142 -14.528 42.684 1.00 53.34 91 TYR A C 1
ATOM 685 O O . TYR A 1 91 ? -17.347 -14.003 43.774 1.00 53.34 91 TYR A O 1
ATOM 693 N N . PHE A 1 92 ? -18.153 -14.858 41.878 1.00 57.00 92 PHE A N 1
ATOM 694 C CA . PHE A 1 92 ? -19.536 -14.900 42.352 1.00 57.00 92 PHE A CA 1
ATOM 695 C C . PHE A 1 92 ? -19.902 -16.352 42.640 1.00 57.00 92 PHE A C 1
ATOM 697 O O . PHE A 1 92 ? -20.371 -17.044 41.750 1.00 57.00 92 PHE A O 1
ATOM 704 N N . LEU A 1 93 ? -19.590 -16.817 43.855 1.00 52.81 93 LEU A N 1
ATOM 705 C CA . LEU A 1 93 ? -20.369 -17.758 44.681 1.00 52.81 93 LEU A CA 1
ATOM 706 C C . LEU A 1 93 ? -19.500 -18.354 45.814 1.00 52.81 93 LEU A C 1
ATOM 708 O O . LEU A 1 93 ? -19.207 -19.546 45.819 1.00 52.81 93 LEU A O 1
ATOM 712 N N . PRO A 1 94 ? -19.173 -17.570 46.857 1.00 52.06 94 PRO A N 1
ATOM 713 C CA . PRO A 1 94 ? -19.141 -18.147 48.200 1.00 52.06 94 PRO A CA 1
ATOM 714 C C . PRO A 1 94 ? -20.309 -17.653 49.066 1.00 52.06 94 PRO A C 1
ATOM 716 O O . PRO A 1 94 ? -20.521 -18.175 50.156 1.00 52.06 94 PRO A O 1
ATOM 719 N N . PHE A 1 95 ? -21.130 -16.709 48.585 1.00 51.47 95 PHE A N 1
ATOM 720 C CA . PHE A 1 95 ? -22.260 -16.185 49.364 1.00 51.47 95 PHE A CA 1
ATOM 721 C C . PHE A 1 95 ? -23.421 -17.183 49.541 1.00 51.47 95 PHE A C 1
ATOM 723 O O . PHE A 1 95 ? -24.159 -17.073 50.515 1.00 51.47 95 PHE A O 1
ATOM 730 N N . LEU A 1 96 ? -23.561 -18.195 48.672 1.00 51.59 96 LEU A N 1
ATOM 731 C CA . LEU A 1 96 ? -24.603 -19.224 48.830 1.00 51.59 96 LEU A CA 1
ATOM 732 C C . LEU A 1 96 ? -24.231 -20.356 49.805 1.00 51.59 96 LEU A C 1
ATOM 734 O O . LEU A 1 96 ? -25.124 -21.077 50.236 1.00 51.59 96 LEU A O 1
ATOM 738 N N . LEU A 1 97 ? -22.962 -20.507 50.207 1.00 51.78 97 LEU A N 1
ATOM 739 C CA . LEU A 1 97 ? -22.566 -21.559 51.161 1.00 51.78 97 LEU A CA 1
ATOM 740 C C . LEU A 1 97 ? -22.740 -21.148 52.634 1.00 51.78 97 LEU A C 1
ATOM 742 O O . LEU A 1 97 ? -22.812 -22.014 53.504 1.00 51.78 97 LEU A O 1
ATOM 746 N N . TYR A 1 98 ? -22.890 -19.850 52.921 1.00 55.00 98 TYR A N 1
ATOM 747 C CA . TYR A 1 98 ? -23.178 -19.366 54.278 1.00 55.00 98 TYR A CA 1
ATOM 748 C C . TYR A 1 98 ? -24.652 -19.517 54.689 1.00 55.00 98 TYR A C 1
ATOM 750 O O . TYR A 1 98 ? -24.943 -19.556 55.879 1.00 55.00 98 TYR A O 1
ATOM 758 N N . PHE A 1 99 ? -25.584 -19.639 53.737 1.00 52.53 99 PHE A N 1
ATOM 759 C CA . PHE A 1 99 ? -27.018 -19.733 54.048 1.00 52.53 99 PHE A CA 1
ATOM 760 C C . PHE A 1 99 ? -27.499 -21.156 54.373 1.00 52.53 99 PHE A C 1
A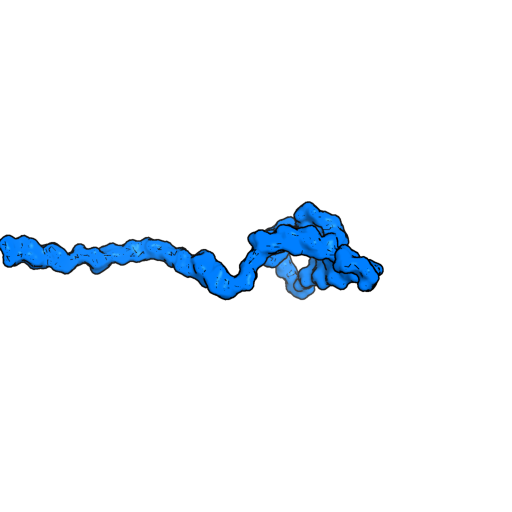TOM 762 O O . PHE A 1 99 ? -28.485 -21.310 55.083 1.00 52.53 99 PHE A O 1
ATOM 769 N N . VAL A 1 100 ? -26.803 -22.199 53.907 1.00 54.28 100 VAL A N 1
ATOM 770 C CA . VAL A 1 100 ? -27.206 -23.605 54.138 1.00 54.28 100 VAL A CA 1
ATOM 771 C C . VAL A 1 100 ? -26.712 -24.139 55.492 1.00 54.28 100 VAL A C 1
ATOM 773 O O . VAL A 1 100 ? -27.113 -25.210 55.921 1.00 54.28 100 VAL A O 1
ATOM 776 N N . SER A 1 101 ? -25.857 -23.396 56.201 1.00 52.59 101 SER A N 1
ATOM 777 C CA . SER A 1 101 ? -25.364 -23.764 57.539 1.00 52.59 101 SER A CA 1
ATOM 778 C C . SER A 1 101 ? -26.166 -23.143 58.698 1.00 52.59 101 SER A C 1
ATOM 780 O O . SER A 1 101 ? -25.832 -23.384 59.855 1.00 52.59 101 SER A O 1
ATOM 782 N N . TRP A 1 102 ? -27.235 -22.389 58.403 1.00 49.66 102 TRP A N 1
ATOM 783 C CA . TRP A 1 102 ? -28.156 -21.791 59.387 1.00 49.66 102 TRP A CA 1
ATOM 784 C C . TRP A 1 102 ? -29.641 -22.079 59.085 1.00 49.66 102 TRP A C 1
ATOM 786 O O . TRP A 1 102 ? -30.510 -21.273 59.422 1.00 49.66 102 TRP A O 1
ATOM 796 N N . LEU A 1 103 ? -29.932 -23.225 58.462 1.00 49.38 103 LEU A N 1
ATOM 797 C CA . LEU A 1 103 ? -31.283 -23.774 58.293 1.00 49.38 103 LEU A CA 1
ATOM 798 C C . LEU A 1 103 ? -31.301 -25.258 58.658 1.00 49.38 103 LEU A C 1
ATOM 800 O O . LEU A 1 103 ? -30.389 -25.978 58.197 1.00 49.38 103 LEU A O 1
#

Foldseek 3Di:
DCVLQVFDPPDDQDPPKDWDKDWDAPDPVDPFSIWIWIWIDDPHIDTTDGVPADNGGGPVRVCVSCVVVDDDDPVSVCVVVVPDDPPVPPPPDPVVVVVVVPD

Sequence (103 aa):
LLGTMGVSNGELVPYAAADIWELHRENATVRDALSIQMWYRNDSSVQLTLPGCDSECPLSTFNAIIAPLTINSTEQLDQMCSSASPFIGTYFLPFLLYFVSWL

Organism: NCBI:txid358040